Protein AF-A0A2V9KNU5-F1 (afdb_monomer_lite)

Sequence (107 aa):
MSYSYDGNDQLSTDLYDLNRNTTSSGGVSNIKYDFENHMTSYGTTTIGYDGDGNRVSETVGGTAPNNFKYGGEWLDSNVGPGLFYLRARYMNPATGRFWARVVAKYS

pLDDT: mean 74.65, std 22.56, range [37.88, 97.81]

Radius of gyration: 23.37 Å; chains: 1; bounding box: 39×34×72 Å

Secondary structure (DSSP, 8-state):
----B-TTS-BTTSEE-TT--EEEBTTB---EE-TT--EEEETTEEEEE-TTS-EEEEEETTSPP--B-TTS-B--TTS-TT----TT--EETTTTEE---------

Foldseek 3Di:
DDFDADPVRHTPVFDADPVRHTQGDPNWHRFDADPVRDTQDTRQKGWDADPVRHTDDIDRPPDDPPLQDPPGHGDDPPPPPDWDDDPDWTADPVVRDTPDDDDDDDD

Structure (mmCIF, N/CA/C/O backbone):
data_AF-A0A2V9KNU5-F1
#
_entry.id   AF-A0A2V9KNU5-F1
#
loop_
_atom_site.group_PDB
_atom_site.id
_atom_site.type_symbol
_atom_site.label_atom_id
_atom_site.label_alt_id
_atom_site.label_comp_id
_atom_site.label_asym_id
_atom_site.label_entity_id
_atom_site.label_seq_id
_atom_site.pdbx_PDB_ins_code
_atom_site.Cartn_x
_atom_site.Cartn_y
_atom_site.Cartn_z
_atom_site.occupancy
_atom_site.B_iso_or_e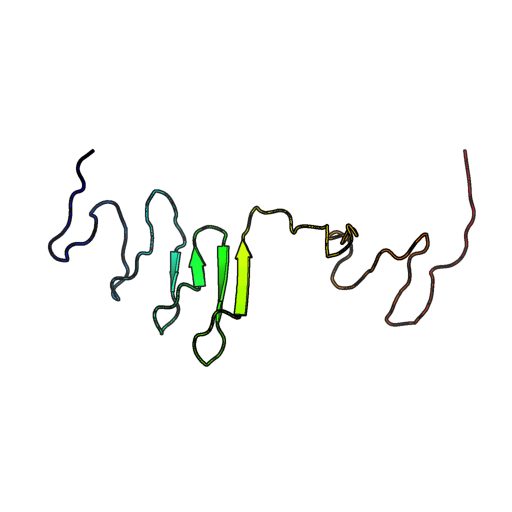quiv
_atom_site.auth_seq_id
_atom_site.auth_comp_id
_atom_site.auth_asym_id
_atom_site.auth_atom_id
_atom_site.pdbx_PDB_model_num
ATOM 1 N N . MET A 1 1 ? 19.275 10.816 -16.820 1.00 71.56 1 MET A N 1
ATOM 2 C CA . MET A 1 1 ? 18.699 9.558 -16.307 1.00 71.56 1 MET A CA 1
ATOM 3 C C . MET A 1 1 ? 17.961 8.894 -17.453 1.00 71.56 1 MET A C 1
ATOM 5 O O . MET A 1 1 ? 17.127 9.564 -18.048 1.00 71.56 1 MET A O 1
ATOM 9 N N . SER A 1 2 ? 18.313 7.662 -17.815 1.00 85.38 2 SER A N 1
ATOM 10 C CA . SER A 1 2 ? 17.627 6.883 -18.855 1.00 85.38 2 SER A CA 1
ATOM 11 C C . SER A 1 2 ? 16.901 5.711 -18.205 1.00 85.38 2 SER A C 1
ATOM 13 O O . SER A 1 2 ? 17.503 5.006 -17.397 1.00 85.38 2 SER A O 1
ATOM 15 N N . TYR A 1 3 ? 15.632 5.519 -18.548 1.00 90.81 3 TYR A N 1
ATOM 16 C CA . TYR A 1 3 ? 14.852 4.354 -18.138 1.00 90.81 3 TYR A CA 1
ATOM 17 C C . TYR A 1 3 ? 14.997 3.250 -19.189 1.00 90.81 3 TYR A C 1
ATOM 19 O O . TYR A 1 3 ? 15.010 3.544 -20.385 1.00 90.81 3 TYR A O 1
ATOM 27 N N . SER A 1 4 ? 15.120 2.003 -18.737 1.00 95.00 4 SER A N 1
ATOM 28 C CA . SER A 1 4 ? 15.171 0.815 -19.595 1.00 95.00 4 SER A CA 1
ATOM 29 C C . SER A 1 4 ? 13.915 -0.010 -19.377 1.00 95.00 4 SER A C 1
ATOM 31 O O . SER A 1 4 ? 13.486 -0.170 -18.234 1.00 95.00 4 SER A O 1
ATOM 33 N N . TYR A 1 5 ? 13.355 -0.535 -20.461 1.00 95.06 5 TYR A N 1
ATOM 34 C CA . TYR A 1 5 ? 12.127 -1.318 -20.434 1.00 95.06 5 TYR A CA 1
ATOM 35 C C . TYR A 1 5 ? 12.371 -2.704 -21.026 1.00 95.06 5 TYR A C 1
ATOM 37 O O . TYR A 1 5 ? 13.234 -2.871 -21.892 1.00 95.06 5 TYR A O 1
ATOM 45 N N . ASP A 1 6 ? 11.645 -3.697 -20.526 1.00 93.12 6 ASP A N 1
ATOM 46 C CA . ASP A 1 6 ? 11.646 -5.048 -21.078 1.00 93.12 6 ASP A CA 1
ATOM 47 C C . ASP A 1 6 ? 10.703 -5.168 -22.297 1.00 93.12 6 ASP A C 1
ATOM 49 O O . ASP A 1 6 ? 10.132 -4.188 -22.773 1.00 93.12 6 ASP A O 1
ATOM 53 N N . GLY A 1 7 ? 10.526 -6.386 -22.821 1.00 93.44 7 GLY A N 1
ATOM 54 C CA . GLY A 1 7 ? 9.634 -6.639 -23.960 1.00 93.44 7 GLY A CA 1
ATOM 55 C C . GLY A 1 7 ? 8.134 -6.487 -23.667 1.00 93.44 7 GLY A C 1
ATOM 56 O O . GLY A 1 7 ? 7.335 -6.629 -24.587 1.00 93.44 7 GLY A O 1
ATOM 57 N N . ASN A 1 8 ? 7.748 -6.233 -22.415 1.00 91.81 8 ASN A N 1
ATOM 58 C CA . ASN A 1 8 ? 6.376 -5.958 -21.991 1.00 91.81 8 ASN A CA 1
ATOM 59 C C . ASN A 1 8 ? 6.166 -4.472 -21.649 1.00 91.81 8 ASN A C 1
ATOM 61 O O . ASN A 1 8 ? 5.190 -4.148 -20.972 1.00 91.81 8 ASN A O 1
ATOM 65 N N . ASP A 1 9 ? 7.089 -3.593 -22.054 1.00 93.44 9 ASP A N 1
ATOM 66 C CA . ASP A 1 9 ? 7.120 -2.174 -21.685 1.00 93.44 9 ASP A CA 1
ATOM 67 C C . ASP A 1 9 ? 7.180 -1.940 -20.158 1.00 93.44 9 ASP A C 1
ATOM 69 O O . ASP A 1 9 ? 6.778 -0.889 -19.651 1.00 93.44 9 ASP A O 1
ATOM 73 N N . GLN A 1 10 ? 7.706 -2.908 -19.397 1.00 94.81 10 GLN A N 1
ATOM 74 C CA . GLN A 1 10 ? 7.874 -2.816 -17.948 1.00 94.81 10 GLN A CA 1
ATOM 75 C C . GLN A 1 10 ? 9.252 -2.265 -17.598 1.00 94.81 10 GLN A C 1
ATOM 77 O O . GLN A 1 10 ? 10.258 -2.625 -18.212 1.00 94.81 10 GLN A O 1
ATOM 82 N N . LEU A 1 11 ? 9.317 -1.390 -16.593 1.00 95.12 11 LEU A N 1
ATOM 83 C CA . LEU A 1 11 ? 10.574 -0.785 -16.172 1.00 95.12 11 LEU A CA 1
ATOM 84 C C . LEU A 1 11 ? 11.493 -1.868 -15.595 1.00 95.12 11 LEU A C 1
ATOM 86 O O . LEU A 1 11 ? 11.154 -2.512 -14.608 1.00 95.12 11 LEU A O 1
ATOM 90 N N . SER A 1 12 ? 12.686 -2.044 -16.166 1.00 93.69 12 SER A N 1
ATOM 91 C CA . SER A 1 12 ? 13.564 -3.176 -15.825 1.00 93.69 12 SER A CA 1
ATOM 92 C C . SER A 1 12 ? 14.100 -3.163 -14.387 1.00 93.69 12 SER A C 1
ATOM 94 O O . SER A 1 12 ? 14.681 -4.148 -13.942 1.00 93.69 12 SER A O 1
ATOM 96 N N . THR A 1 13 ? 13.969 -2.045 -13.670 1.00 94.00 13 THR A N 1
ATOM 97 C CA . THR A 1 13 ? 14.378 -1.916 -12.262 1.00 94.00 13 THR A CA 1
ATOM 98 C C . THR A 1 13 ? 13.277 -2.282 -11.272 1.00 94.00 13 THR A C 1
ATOM 100 O O . THR A 1 13 ? 13.568 -2.448 -10.088 1.00 94.00 13 THR A O 1
ATOM 103 N N . ASP A 1 14 ? 12.036 -2.382 -11.738 1.00 95.62 14 ASP A N 1
ATOM 104 C CA . ASP A 1 14 ? 10.887 -2.743 -10.919 1.00 95.62 14 ASP A CA 1
ATOM 105 C C . ASP A 1 14 ? 10.654 -4.258 -10.987 1.00 95.62 14 ASP A C 1
ATOM 107 O O . ASP A 1 14 ? 11.121 -4.946 -11.895 1.00 95.62 14 ASP A O 1
ATOM 111 N N . LEU A 1 15 ? 9.941 -4.793 -9.998 1.00 95.94 15 LEU A N 1
ATOM 112 C CA . LEU A 1 15 ? 9.533 -6.197 -9.976 1.00 95.94 15 LEU A CA 1
ATOM 113 C C . LEU A 1 15 ? 8.031 -6.299 -10.177 1.00 95.94 15 LEU A C 1
ATOM 115 O O . LEU A 1 15 ? 7.277 -5.462 -9.681 1.00 95.94 15 LEU A O 1
ATOM 119 N N . TYR A 1 16 ? 7.603 -7.367 -10.843 1.00 96.06 16 TYR A N 1
ATOM 120 C CA . TYR A 1 16 ? 6.209 -7.597 -11.197 1.00 96.06 16 TYR A CA 1
ATOM 121 C C . TYR A 1 16 ? 5.795 -9.036 -10.880 1.00 96.06 16 TYR A C 1
ATOM 123 O O . TYR A 1 16 ? 6.624 -9.946 -10.913 1.00 96.06 16 TYR A O 1
ATOM 131 N N . ASP A 1 17 ? 4.524 -9.242 -10.543 1.00 94.56 17 ASP A N 1
ATOM 132 C CA . ASP A 1 17 ? 3.935 -10.579 -10.431 1.00 94.56 17 ASP A CA 1
ATOM 133 C C . ASP A 1 17 ? 3.474 -11.125 -11.802 1.00 94.56 17 ASP A C 1
ATOM 135 O O . ASP A 1 17 ? 3.630 -10.482 -12.843 1.00 94.56 17 ASP A O 1
ATOM 139 N N . LEU A 1 18 ? 2.898 -12.334 -11.818 1.00 94.44 18 LEU A N 1
ATOM 140 C CA . LEU A 1 18 ? 2.406 -12.973 -13.048 1.00 94.44 18 LEU A CA 1
ATOM 141 C C . LEU A 1 18 ? 1.198 -12.244 -13.666 1.00 94.44 18 LEU A C 1
ATOM 143 O O . LEU A 1 18 ? 0.992 -12.320 -14.878 1.00 94.44 18 LEU A O 1
ATOM 147 N N . ASN A 1 19 ? 0.440 -11.504 -12.855 1.00 95.12 19 ASN A N 1
ATOM 148 C CA . ASN A 1 19 ? -0.654 -10.648 -13.310 1.00 95.12 19 ASN A CA 1
ATOM 149 C C . ASN A 1 19 ? -0.144 -9.288 -13.822 1.00 95.12 19 ASN A C 1
ATOM 151 O O . ASN A 1 19 ? -0.947 -8.461 -14.246 1.00 95.12 19 ASN A O 1
ATOM 155 N N . ARG A 1 20 ? 1.184 -9.081 -13.841 1.00 94.81 20 ARG A N 1
ATOM 156 C CA . ARG A 1 20 ? 1.882 -7.842 -14.208 1.00 94.81 20 ARG A CA 1
ATOM 157 C C . ARG A 1 20 ? 1.654 -6.673 -13.244 1.00 94.81 20 ARG A C 1
ATOM 159 O O . ARG A 1 20 ? 1.916 -5.530 -13.617 1.00 94.81 20 ARG A O 1
ATOM 166 N N . ASN A 1 21 ? 1.256 -6.933 -12.002 1.00 96.06 21 ASN A N 1
ATOM 167 C CA . ASN A 1 21 ? 1.219 -5.897 -10.973 1.00 96.06 21 ASN A CA 1
ATOM 168 C C . ASN A 1 21 ? 2.617 -5.648 -10.402 1.00 96.06 21 ASN A C 1
ATOM 170 O O . ASN A 1 21 ? 3.396 -6.584 -10.226 1.00 96.06 21 ASN A O 1
ATOM 174 N N . THR A 1 22 ? 2.928 -4.400 -10.060 1.00 96.62 22 THR A N 1
ATOM 175 C CA . THR A 1 22 ? 4.232 -4.008 -9.509 1.00 96.62 22 THR A CA 1
ATOM 176 C C . THR A 1 22 ? 4.393 -4.462 -8.059 1.00 96.62 22 THR A C 1
ATOM 178 O O . THR A 1 22 ? 3.742 -3.930 -7.173 1.00 96.62 22 THR A O 1
ATOM 181 N N . THR A 1 23 ? 5.305 -5.384 -7.765 1.00 96.50 23 THR A N 1
ATOM 182 C CA . THR A 1 23 ? 5.559 -5.889 -6.398 1.00 96.50 23 THR A CA 1
ATOM 183 C C . THR A 1 23 ? 6.718 -5.185 -5.681 1.00 96.50 23 THR A C 1
ATOM 185 O O . THR A 1 23 ? 6.843 -5.266 -4.453 1.00 96.50 23 THR A O 1
ATOM 188 N N . SER A 1 24 ? 7.552 -4.457 -6.430 1.00 96.69 24 SER A N 1
ATOM 189 C CA . SER A 1 24 ? 8.623 -3.601 -5.910 1.00 96.69 24 SER A CA 1
ATOM 190 C C . SER A 1 24 ? 8.936 -2.485 -6.904 1.00 96.69 24 SER A C 1
ATOM 192 O O . SER A 1 24 ? 9.115 -2.768 -8.085 1.00 96.69 24 SER A O 1
ATOM 194 N N . SER A 1 25 ? 9.050 -1.240 -6.439 1.00 95.38 25 SER A N 1
ATOM 195 C CA . SER A 1 25 ? 9.400 -0.089 -7.286 1.00 95.38 25 SER A CA 1
ATOM 196 C C . SER A 1 25 ? 10.099 1.002 -6.487 1.00 95.38 25 SER A C 1
ATOM 198 O O . SER A 1 25 ? 9.739 1.258 -5.339 1.00 95.38 25 SER A O 1
ATOM 200 N N . GLY A 1 26 ? 11.125 1.636 -7.065 1.00 91.56 26 GLY A N 1
ATOM 201 C CA . GLY A 1 26 ? 11.785 2.805 -6.462 1.00 91.56 26 GLY A CA 1
ATOM 202 C C . GLY A 1 26 ? 12.323 2.594 -5.035 1.00 91.56 26 GLY A C 1
ATOM 203 O O . GLY A 1 26 ? 12.354 3.533 -4.244 1.00 91.56 26 GLY A O 1
ATOM 204 N N . GLY A 1 27 ? 12.709 1.362 -4.681 1.00 89.88 27 GLY A N 1
ATOM 205 C CA . GLY A 1 27 ? 13.156 0.990 -3.330 1.00 89.88 27 GLY A CA 1
ATOM 206 C C . GLY A 1 27 ? 12.029 0.679 -2.336 1.00 89.88 27 GLY A C 1
ATOM 207 O O . GLY A 1 27 ? 12.306 0.247 -1.217 1.00 89.88 27 GLY A O 1
ATOM 208 N N . VAL A 1 28 ? 10.766 0.836 -2.735 1.00 92.62 28 VAL A N 1
ATOM 209 C CA . VAL A 1 28 ? 9.608 0.366 -1.974 1.00 92.62 28 VAL A CA 1
ATOM 210 C C . VAL A 1 28 ? 9.378 -1.106 -2.286 1.00 92.62 28 VAL A C 1
ATOM 212 O O . VAL A 1 28 ? 9.111 -1.482 -3.425 1.00 92.62 28 VAL A O 1
ATOM 215 N N . SER A 1 29 ? 9.475 -1.934 -1.249 1.00 89.50 29 SER A N 1
ATOM 216 C CA . SER A 1 29 ? 9.127 -3.357 -1.275 1.00 89.50 29 SER A CA 1
ATOM 217 C C . SER A 1 29 ? 7.791 -3.592 -0.558 1.00 89.50 29 SER A C 1
ATOM 219 O O . SER A 1 29 ? 7.240 -2.669 0.045 1.00 89.50 29 SER A O 1
ATOM 221 N N . ASN A 1 30 ? 7.257 -4.818 -0.610 1.00 92.69 30 ASN A N 1
ATOM 222 C CA . ASN A 1 30 ? 5.959 -5.175 -0.013 1.00 92.69 30 ASN A CA 1
ATOM 223 C C . ASN A 1 30 ? 4.772 -4.430 -0.656 1.00 92.69 30 ASN A C 1
ATOM 225 O O . ASN A 1 30 ? 3.847 -3.997 0.033 1.00 92.69 30 ASN A O 1
ATOM 229 N N . ILE A 1 31 ? 4.797 -4.292 -1.983 1.00 97.56 31 ILE A N 1
ATOM 230 C CA . ILE A 1 31 ? 3.609 -3.902 -2.740 1.00 97.56 31 ILE A CA 1
ATOM 231 C C . ILE A 1 31 ? 2.805 -5.178 -3.005 1.00 97.56 31 ILE A C 1
ATOM 233 O O . ILE A 1 31 ? 3.333 -6.143 -3.561 1.00 97.56 31 ILE A O 1
ATOM 237 N N . LYS A 1 32 ? 1.563 -5.227 -2.520 1.00 97.06 32 LYS A N 1
ATOM 238 C CA . LYS A 1 32 ? 0.702 -6.420 -2.575 1.00 97.06 32 LYS A CA 1
ATOM 239 C C . LYS A 1 32 ? -0.646 -6.085 -3.173 1.00 97.06 32 LYS A C 1
ATOM 241 O O . LYS A 1 32 ? -1.142 -4.976 -2.981 1.00 97.06 32 LYS A O 1
ATOM 246 N N . TYR A 1 33 ? -1.240 -7.085 -3.810 1.00 97.81 33 TYR A N 1
ATOM 247 C CA . TYR A 1 33 ? -2.537 -6.997 -4.460 1.00 97.81 33 TYR A CA 1
ATOM 248 C C . TYR A 1 33 ? -3.441 -8.139 -4.001 1.00 97.81 33 TYR A C 1
ATOM 250 O O . TYR A 1 33 ? -2.952 -9.191 -3.580 1.00 97.81 33 TYR A O 1
ATOM 258 N N . ASP A 1 34 ? -4.749 -7.911 -4.030 1.00 95.62 34 ASP A N 1
ATOM 259 C CA . ASP A 1 34 ? -5.743 -8.975 -3.906 1.00 95.62 34 ASP A CA 1
ATOM 260 C C . ASP A 1 34 ? -5.992 -9.678 -5.257 1.00 95.62 34 ASP A C 1
ATOM 262 O O . ASP A 1 34 ? -5.296 -9.446 -6.248 1.00 95.62 34 ASP A O 1
ATOM 266 N N . PHE A 1 35 ? -6.973 -10.581 -5.290 1.00 93.75 35 PHE A N 1
ATOM 267 C CA . PHE A 1 35 ? -7.311 -11.352 -6.488 1.00 93.75 35 PHE A CA 1
ATOM 268 C C . PHE A 1 35 ? -7.958 -10.509 -7.601 1.00 93.75 35 PHE A C 1
ATOM 270 O O . PHE A 1 35 ? -8.013 -10.968 -8.741 1.00 93.75 35 PHE A O 1
ATOM 277 N N . GLU A 1 36 ? -8.423 -9.296 -7.291 1.00 95.62 36 GLU A N 1
ATOM 278 C CA . GLU A 1 36 ? -9.031 -8.349 -8.235 1.00 95.62 36 GLU A CA 1
ATOM 279 C C . GLU A 1 36 ? -8.011 -7.318 -8.744 1.00 95.62 36 GLU A C 1
ATOM 281 O O . GLU A 1 36 ? -8.350 -6.430 -9.522 1.00 95.62 36 GLU A O 1
ATOM 286 N N . ASN A 1 37 ? -6.737 -7.470 -8.361 1.00 96.44 37 ASN A N 1
ATOM 287 C CA . ASN A 1 37 ? -5.644 -6.536 -8.625 1.00 96.44 37 ASN A CA 1
ATOM 288 C C . ASN A 1 37 ? -5.819 -5.169 -7.941 1.00 96.44 37 ASN A C 1
ATOM 290 O O . ASN A 1 37 ? -5.282 -4.161 -8.409 1.00 96.44 37 ASN A O 1
ATOM 294 N N . HIS A 1 38 ? -6.497 -5.112 -6.793 1.00 96.50 38 HIS A N 1
ATOM 295 C CA . HIS A 1 38 ? -6.473 -3.926 -5.945 1.00 96.50 38 HIS A CA 1
ATOM 296 C C . HIS A 1 38 ? -5.269 -3.963 -5.009 1.00 96.50 38 HIS A C 1
ATOM 298 O O . HIS A 1 38 ? -4.989 -4.967 -4.353 1.00 96.50 38 HIS A O 1
ATOM 304 N N . MET A 1 39 ? -4.543 -2.847 -4.917 1.00 97.25 39 MET A N 1
ATOM 305 C CA . MET A 1 39 ? -3.365 -2.751 -4.057 1.00 97.25 39 MET A CA 1
ATOM 306 C C . MET A 1 39 ? -3.784 -2.750 -2.584 1.00 97.25 39 MET A C 1
ATOM 308 O O . MET A 1 39 ? -4.424 -1.803 -2.128 1.00 97.25 39 MET A O 1
ATOM 312 N N . THR A 1 40 ? -3.391 -3.773 -1.831 1.00 97.00 40 THR A N 1
ATOM 313 C CA . THR A 1 40 ? -3.704 -3.953 -0.401 1.00 97.00 40 THR A CA 1
ATOM 314 C C . THR A 1 40 ? -2.546 -3.558 0.511 1.00 97.00 40 THR A C 1
ATOM 316 O O . THR A 1 40 ? -2.742 -3.303 1.701 1.00 97.00 40 THR A O 1
ATOM 319 N N . SER A 1 41 ? -1.323 -3.478 -0.017 1.00 96.50 41 SER A N 1
ATOM 320 C CA . SER A 1 41 ? -0.160 -2.969 0.718 1.00 96.50 41 SER A CA 1
ATOM 321 C C . SER A 1 41 ? 0.776 -2.173 -0.184 1.00 96.50 41 SER A C 1
ATOM 323 O O . SER A 1 41 ? 0.955 -2.527 -1.345 1.00 96.50 41 SER A O 1
ATOM 325 N N . TYR A 1 42 ? 1.396 -1.133 0.374 1.00 95.62 42 TYR A N 1
ATOM 326 C CA . TYR A 1 42 ? 2.471 -0.357 -0.247 1.00 95.62 42 TYR A CA 1
ATOM 327 C C . TYR A 1 42 ? 3.486 0.050 0.825 1.00 95.62 42 TYR A C 1
ATOM 329 O O . TYR A 1 42 ? 3.231 0.953 1.630 1.00 95.62 42 TYR A O 1
ATOM 337 N N . GLY A 1 43 ? 4.625 -0.646 0.886 1.00 94.06 43 GLY A N 1
ATOM 338 C CA . GLY A 1 43 ? 5.599 -0.459 1.960 1.00 94.06 43 GLY A CA 1
ATOM 339 C C . GLY A 1 43 ? 4.977 -0.754 3.327 1.00 94.06 43 GLY A C 1
ATOM 340 O O . GLY A 1 43 ? 4.613 -1.894 3.621 1.00 94.06 43 GLY A O 1
ATOM 341 N N . THR A 1 44 ? 4.844 0.282 4.155 1.00 93.56 44 THR A N 1
ATOM 342 C CA . THR A 1 44 ? 4.204 0.235 5.481 1.00 93.56 44 THR A CA 1
ATOM 343 C C . THR A 1 44 ? 2.714 0.587 5.456 1.00 93.56 44 THR A C 1
ATOM 345 O O . THR A 1 44 ? 2.057 0.531 6.494 1.00 93.56 44 THR A O 1
ATOM 348 N N . THR A 1 45 ? 2.170 0.972 4.301 1.00 93.69 45 THR A N 1
ATOM 349 C CA . THR A 1 45 ? 0.757 1.329 4.151 1.00 93.69 45 THR A CA 1
ATOM 350 C C . THR A 1 45 ? -0.080 0.091 3.867 1.00 93.69 45 THR A C 1
ATOM 352 O O . THR A 1 45 ? 0.295 -0.722 3.026 1.00 93.69 45 THR A O 1
ATOM 355 N N . THR A 1 46 ? -1.223 -0.039 4.539 1.00 94.94 46 THR A N 1
ATOM 356 C CA . THR A 1 46 ? -2.237 -1.076 4.288 1.00 94.94 46 THR A CA 1
ATOM 357 C C . THR A 1 46 ? -3.537 -0.426 3.832 1.00 94.94 46 THR A C 1
ATOM 359 O O . THR A 1 46 ? -3.924 0.618 4.361 1.00 94.94 46 THR A O 1
ATOM 362 N N . ILE A 1 47 ? -4.207 -1.037 2.857 1.00 95.06 47 ILE A N 1
ATOM 363 C CA . ILE A 1 47 ? -5.439 -0.530 2.250 1.00 95.06 47 ILE A CA 1
ATOM 364 C C . ILE A 1 47 ? -6.523 -1.604 2.327 1.00 95.06 47 ILE A C 1
ATOM 366 O O . ILE A 1 47 ? -6.263 -2.758 1.992 1.00 95.06 47 ILE A O 1
ATOM 370 N N . GLY A 1 48 ? -7.725 -1.220 2.760 1.00 94.88 48 GLY A N 1
ATOM 371 C CA . GLY A 1 48 ? -8.903 -2.088 2.765 1.00 94.88 48 GLY A CA 1
ATOM 372 C C . GLY A 1 48 ? -9.959 -1.618 1.769 1.00 94.88 48 GLY A C 1
ATOM 373 O O . GLY A 1 48 ? -10.217 -0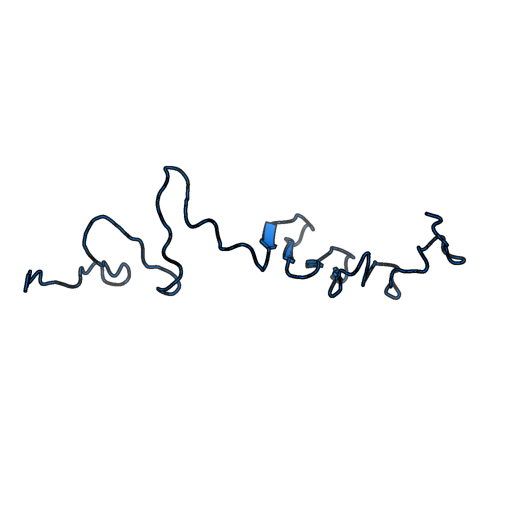.412 1.677 1.00 94.88 48 GLY A O 1
ATOM 374 N N . TYR A 1 49 ? -10.588 -2.573 1.087 1.00 94.88 49 TYR A N 1
ATOM 375 C CA . TYR A 1 49 ? -11.678 -2.361 0.133 1.00 94.88 49 TYR A CA 1
ATOM 376 C C . TYR A 1 49 ? -12.967 -3.025 0.635 1.00 94.88 49 TYR A C 1
ATOM 378 O O . TYR A 1 49 ? -12.907 -3.995 1.397 1.00 94.88 49 TYR A O 1
ATOM 386 N N . ASP A 1 50 ? -14.120 -2.472 0.264 1.00 93.62 50 ASP A N 1
ATOM 387 C CA . ASP A 1 50 ? -15.405 -3.157 0.416 1.00 93.62 50 ASP A CA 1
ATOM 388 C C . ASP A 1 50 ? -15.619 -4.200 -0.693 1.00 93.62 50 ASP A C 1
ATOM 390 O O . ASP A 1 50 ? -14.776 -4.383 -1.569 1.00 93.62 50 ASP A O 1
ATOM 394 N N . GLY A 1 51 ? -16.748 -4.912 -0.635 1.00 92.31 51 GLY A N 1
ATOM 395 C CA . GLY A 1 51 ? -17.086 -5.936 -1.628 1.00 92.31 51 GLY A CA 1
ATOM 396 C C . GLY A 1 51 ? -17.388 -5.393 -3.028 1.00 92.31 51 GLY A C 1
ATOM 397 O O . GLY A 1 51 ? -17.453 -6.186 -3.958 1.00 92.31 51 GLY A O 1
ATOM 398 N N . ASP A 1 52 ? -17.558 -4.076 -3.176 1.00 94.00 52 ASP A N 1
ATOM 399 C CA . ASP A 1 52 ? -17.758 -3.406 -4.464 1.00 94.00 52 ASP A CA 1
ATOM 400 C C . ASP A 1 52 ? -16.434 -2.835 -5.020 1.00 94.00 52 ASP A C 1
ATOM 402 O O . ASP A 1 52 ? -16.424 -2.194 -6.072 1.00 94.00 52 ASP A O 1
ATOM 406 N N . GLY A 1 53 ? -15.309 -3.048 -4.321 1.00 91.75 53 GLY A N 1
ATOM 407 C CA . GLY A 1 53 ? -13.985 -2.562 -4.710 1.00 91.75 53 GLY A CA 1
ATOM 408 C C . GLY A 1 53 ? -13.709 -1.104 -4.326 1.00 91.75 53 GLY A C 1
ATOM 409 O O . GLY A 1 53 ? -12.688 -0.541 -4.728 1.00 91.75 53 GLY A O 1
ATOM 410 N N . ASN A 1 54 ? -14.568 -0.458 -3.529 1.00 92.88 54 ASN A N 1
ATOM 411 C CA . ASN A 1 54 ? -14.292 0.894 -3.049 1.00 92.88 54 ASN A CA 1
ATOM 412 C C . ASN A 1 54 ? -13.331 0.852 -1.865 1.00 92.88 54 ASN A C 1
ATOM 414 O O . ASN A 1 54 ? -13.483 0.072 -0.926 1.00 92.88 54 ASN A O 1
ATOM 418 N N . ARG A 1 55 ? -12.354 1.757 -1.864 1.00 94.50 55 ARG A N 1
ATOM 419 C CA . ARG A 1 55 ? -11.429 1.917 -0.743 1.00 94.50 55 ARG A CA 1
ATOM 420 C C . ARG A 1 55 ? -12.169 2.439 0.491 1.00 94.50 55 ARG A C 1
ATOM 422 O O . ARG A 1 55 ? -12.634 3.576 0.496 1.00 94.50 55 ARG A O 1
ATOM 429 N N . VAL A 1 56 ? -12.193 1.653 1.564 1.00 96.00 56 VAL A N 1
ATOM 430 C CA . VAL A 1 56 ? -12.878 2.001 2.824 1.00 96.00 56 VAL A CA 1
ATOM 431 C C . VAL A 1 56 ? -11.929 2.314 3.975 1.00 96.00 56 VAL A C 1
ATOM 433 O O . VAL A 1 56 ? -12.338 2.920 4.964 1.00 96.00 56 VAL A O 1
ATOM 436 N N . SER A 1 57 ? -10.657 1.920 3.876 1.00 90.94 57 SER A N 1
ATOM 437 C CA . SER A 1 57 ? -9.658 2.249 4.895 1.00 90.94 57 SER A CA 1
ATOM 438 C C . SER A 1 57 ? -8.244 2.363 4.335 1.00 90.94 57 SER A C 1
ATOM 440 O O . SER A 1 57 ? -7.883 1.739 3.337 1.00 90.94 57 SER A O 1
ATOM 442 N N . GLU A 1 58 ? -7.434 3.164 5.020 1.00 92.56 58 GLU A N 1
ATOM 443 C CA . GLU A 1 58 ? -6.006 3.329 4.782 1.00 92.56 58 GLU A CA 1
ATOM 444 C C . GLU A 1 58 ? -5.299 3.464 6.126 1.00 92.56 58 GLU A C 1
ATOM 446 O O . GLU A 1 58 ? -5.678 4.288 6.956 1.00 92.56 58 GLU A O 1
ATOM 451 N N . THR A 1 59 ? -4.262 2.663 6.343 1.00 89.69 59 THR A N 1
ATOM 452 C CA . THR A 1 59 ? -3.390 2.775 7.514 1.00 89.69 59 THR A CA 1
ATOM 453 C C . THR A 1 59 ? -1.960 2.947 7.041 1.00 89.69 59 THR A C 1
ATOM 455 O O . THR A 1 59 ? -1.378 2.007 6.511 1.00 89.69 59 THR A O 1
ATOM 458 N N . VAL A 1 60 ? -1.387 4.133 7.236 1.00 90.00 60 VAL A N 1
ATOM 459 C CA . VAL A 1 60 ? 0.006 4.431 6.875 1.00 90.00 60 VAL A CA 1
ATOM 460 C C . VAL A 1 60 ? 0.908 4.092 8.060 1.00 90.00 60 VAL A C 1
ATOM 462 O O . VAL A 1 60 ? 0.912 4.796 9.065 1.00 90.00 60 VAL A O 1
ATOM 465 N N . GLY A 1 61 ? 1.677 3.007 7.984 1.00 83.50 61 GLY 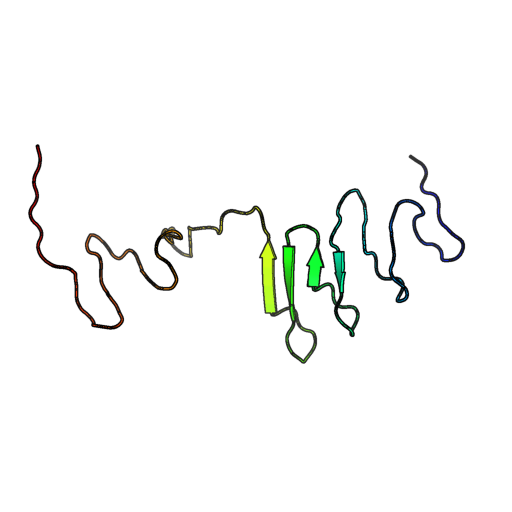A N 1
ATOM 466 C CA . GLY A 1 61 ? 2.631 2.671 9.040 1.00 83.50 61 GLY A CA 1
ATOM 467 C C . GLY A 1 61 ? 3.785 3.678 9.098 1.00 83.50 61 GLY A C 1
ATOM 468 O O . GLY A 1 61 ? 4.295 4.111 8.066 1.00 83.50 61 GLY A O 1
ATOM 469 N N . GLY A 1 62 ? 4.204 4.049 10.308 1.00 73.75 62 GLY A N 1
ATOM 470 C CA . GLY A 1 62 ? 5.245 5.060 10.533 1.00 73.75 62 GLY A CA 1
ATOM 471 C C . GLY A 1 62 ? 4.717 6.489 10.676 1.00 73.75 62 GLY A C 1
ATOM 472 O O . GLY A 1 62 ? 5.467 7.356 11.117 1.00 73.75 62 GLY A O 1
ATOM 473 N N . THR A 1 63 ? 3.429 6.735 10.405 1.00 62.59 63 THR A N 1
ATOM 474 C CA . THR A 1 63 ? 2.762 7.931 10.928 1.00 62.59 63 THR A CA 1
ATOM 475 C C . THR A 1 63 ? 2.295 7.629 12.348 1.00 62.59 63 THR A C 1
ATOM 477 O O . THR A 1 63 ? 1.587 6.645 12.579 1.00 62.59 63 THR A O 1
ATOM 480 N N . ALA A 1 64 ? 2.711 8.435 13.328 1.00 59.94 64 ALA A N 1
ATOM 481 C CA . ALA A 1 64 ? 2.002 8.428 14.600 1.00 59.94 64 ALA A CA 1
ATOM 482 C C . ALA A 1 64 ? 0.541 8.786 14.272 1.00 59.94 64 ALA A C 1
ATOM 484 O O . ALA A 1 64 ? 0.330 9.765 13.546 1.00 59.94 64 ALA A O 1
ATOM 485 N N . PRO A 1 65 ? -0.460 7.995 14.708 1.00 57.09 65 PRO A N 1
ATOM 486 C CA . PRO A 1 65 ? -1.851 8.355 14.476 1.00 57.09 65 PRO A CA 1
ATOM 487 C C . PRO A 1 65 ? -2.026 9.791 14.947 1.00 57.09 65 PRO A C 1
ATOM 489 O O . PRO A 1 65 ? -1.538 10.128 16.018 1.00 57.09 65 PRO A O 1
ATOM 492 N N . ASN A 1 66 ? -2.654 10.652 14.143 1.00 56.56 66 ASN A N 1
ATOM 493 C CA . ASN A 1 66 ? -2.883 12.017 14.586 1.00 56.56 66 ASN A CA 1
ATOM 494 C C . ASN A 1 66 ? -3.761 11.948 15.839 1.00 56.56 66 ASN A C 1
ATOM 496 O O . ASN A 1 66 ? -4.962 11.681 15.759 1.00 56.56 66 ASN A O 1
ATOM 500 N N . ASN A 1 67 ? -3.140 12.131 17.005 1.00 55.03 67 ASN A N 1
ATOM 501 C CA . ASN A 1 67 ? -3.844 12.092 18.271 1.00 55.03 67 ASN A CA 1
ATOM 502 C C . ASN A 1 67 ? -4.811 13.281 18.368 1.00 55.03 67 ASN A C 1
ATOM 504 O O . ASN A 1 67 ? -5.689 13.247 19.212 1.00 55.03 67 ASN A O 1
ATOM 508 N N . PHE A 1 68 ? -4.706 14.298 17.508 1.00 50.81 68 PHE A N 1
ATOM 509 C CA . PHE A 1 68 ? -5.604 15.444 17.478 1.00 50.81 68 PHE A CA 1
ATOM 510 C C . PHE A 1 68 ? -6.784 15.197 16.532 1.00 50.81 68 PHE A C 1
ATOM 512 O O . PHE A 1 68 ? -6.632 15.171 15.309 1.00 50.81 68 PHE A O 1
ATOM 519 N N . LYS A 1 69 ? -7.987 15.038 17.095 1.00 63.22 69 LYS A N 1
ATOM 520 C CA . LYS A 1 69 ? -9.243 15.018 16.320 1.00 63.22 69 LYS A CA 1
ATOM 521 C C . LYS A 1 69 ? -9.804 16.436 16.099 1.00 63.22 69 LYS A C 1
ATOM 523 O O . LYS A 1 69 ? -9.191 17.435 16.482 1.00 63.22 69 LYS A O 1
ATOM 528 N N . TYR A 1 70 ? -10.988 16.525 15.477 1.00 41.81 70 TYR A N 1
ATOM 529 C CA . TYR A 1 70 ? -11.765 17.764 15.336 1.00 41.81 70 TYR A CA 1
ATOM 530 C C . TYR A 1 70 ? -11.876 18.499 16.684 1.00 41.81 70 TYR A C 1
ATOM 532 O O . TYR A 1 70 ? -12.373 17.934 17.652 1.00 41.81 70 TYR A O 1
ATOM 540 N N . GLY A 1 71 ? -11.402 19.748 16.744 1.00 54.62 71 GLY A N 1
ATOM 541 C CA . GLY A 1 71 ? -11.420 20.575 17.960 1.00 54.62 71 GLY A CA 1
ATOM 542 C C . GLY A 1 71 ? -10.134 20.567 18.801 1.00 54.62 71 GLY A C 1
ATOM 543 O O . GLY A 1 71 ? -10.077 21.287 19.792 1.00 54.62 71 GLY A O 1
ATOM 544 N N . GLY A 1 72 ? -9.091 19.820 18.405 1.00 50.06 72 GLY A N 1
ATOM 545 C CA . GLY A 1 72 ? -7.781 19.837 19.079 1.00 50.06 72 GLY A CA 1
ATOM 546 C C . GLY A 1 72 ? -7.649 18.881 20.271 1.00 50.06 72 GLY A C 1
ATOM 547 O O . GLY A 1 72 ? -6.768 19.062 21.109 1.00 50.06 72 GLY A O 1
ATOM 548 N N . GLU A 1 73 ? -8.511 17.867 20.367 1.00 51.28 73 GLU A N 1
ATOM 549 C CA . GLU A 1 73 ? -8.514 16.920 21.489 1.00 51.28 73 GLU A CA 1
ATOM 550 C C . GLU A 1 73 ? -7.582 15.722 21.242 1.00 51.28 73 GLU A C 1
ATOM 552 O O . GLU A 1 73 ? -7.636 15.127 20.164 1.00 51.28 73 GLU A O 1
ATOM 557 N N . TRP A 1 74 ? -6.759 15.377 22.247 1.00 45.16 74 TRP A N 1
ATOM 558 C CA . TRP A 1 74 ? -5.807 14.253 22.255 1.00 45.16 74 TRP A CA 1
ATOM 559 C C . TRP A 1 74 ? -6.505 12.887 22.425 1.00 45.16 74 TRP A C 1
ATOM 561 O O . TRP A 1 74 ? -7.217 12.657 23.402 1.00 45.16 74 TRP A O 1
ATOM 571 N N . LEU A 1 75 ? -6.220 11.944 21.530 1.00 51.38 75 LEU A N 1
ATOM 572 C CA . LEU A 1 75 ? -6.515 10.516 21.634 1.00 51.38 75 LEU A CA 1
ATOM 573 C C . LEU A 1 75 ? -5.301 9.817 22.263 1.00 51.38 75 LEU A C 1
ATOM 575 O O . LEU A 1 75 ? -4.266 9.736 21.619 1.00 51.38 75 LEU A O 1
ATOM 579 N N . ASP A 1 76 ? -5.377 9.321 23.495 1.00 47.66 76 ASP A N 1
ATOM 580 C CA . ASP A 1 76 ? -4.275 8.556 24.104 1.00 47.66 76 ASP A CA 1
ATOM 581 C C . ASP A 1 76 ? -4.248 7.117 23.550 1.00 47.66 76 ASP A C 1
ATOM 583 O O . ASP A 1 76 ? -5.191 6.349 23.740 1.00 47.66 76 ASP A O 1
ATOM 587 N N . SER A 1 77 ? -3.177 6.752 22.840 1.00 48.94 77 SER A N 1
ATOM 588 C CA . SER A 1 77 ? -2.991 5.433 22.222 1.00 48.94 77 SER A CA 1
ATOM 589 C C . SER A 1 77 ? -2.350 4.381 23.144 1.00 48.94 77 SER A C 1
ATOM 591 O O . SER A 1 77 ? -2.199 3.237 22.719 1.00 48.94 77 SER A O 1
ATOM 593 N N . ASN A 1 78 ? -2.007 4.708 24.398 1.00 47.62 78 ASN A N 1
ATOM 594 C CA . ASN A 1 78 ? -1.384 3.767 25.346 1.00 47.62 78 ASN A CA 1
ATOM 595 C C . ASN A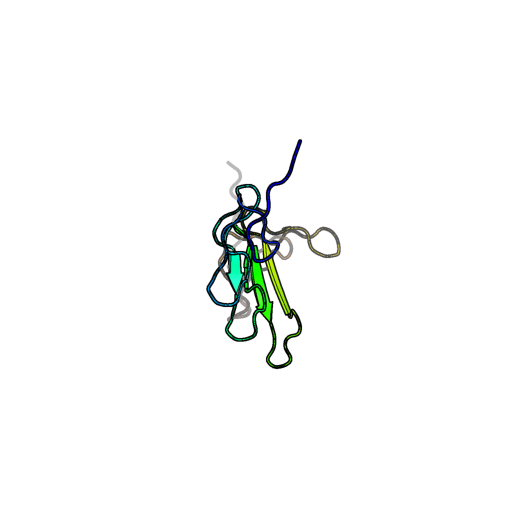 1 78 ? -2.373 2.945 26.190 1.00 47.62 78 ASN A C 1
ATOM 597 O O . ASN A 1 78 ? -1.940 2.139 27.012 1.00 47.62 78 ASN A O 1
ATOM 601 N N . VAL A 1 79 ? -3.688 3.114 26.012 1.00 47.03 79 VAL A N 1
ATOM 602 C CA . VAL A 1 79 ? -4.684 2.553 26.948 1.00 47.03 79 VAL A CA 1
ATOM 603 C C . VAL A 1 79 ? -5.555 1.426 26.376 1.00 47.03 79 VAL A C 1
ATOM 605 O O . VAL A 1 79 ? -6.530 1.012 27.001 1.00 47.03 79 VAL A O 1
ATOM 608 N N . GLY A 1 80 ? -5.181 0.865 25.222 1.00 40.25 80 GLY A N 1
ATOM 609 C CA . GLY A 1 80 ? -5.988 -0.148 24.536 1.00 40.25 80 GLY A CA 1
ATOM 610 C C . GLY A 1 80 ? -7.283 0.439 23.950 1.00 40.25 80 GLY A C 1
ATOM 611 O O . GLY A 1 80 ? -7.538 1.640 24.071 1.00 40.25 80 GLY A O 1
ATOM 612 N N . PRO A 1 81 ? -8.110 -0.365 23.260 1.00 41.28 81 PRO A N 1
ATOM 613 C CA . PRO A 1 81 ? -9.348 0.140 22.681 1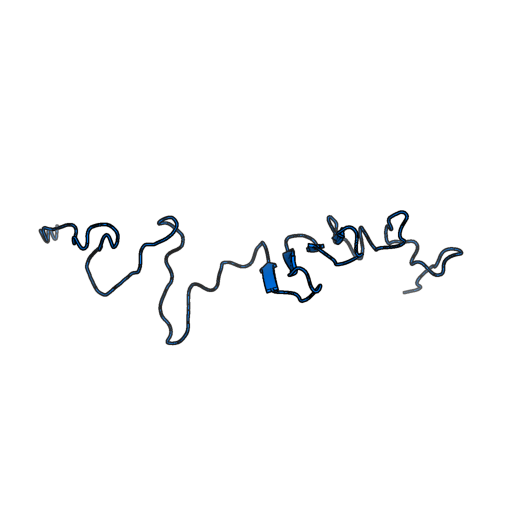.00 41.28 81 PRO A CA 1
ATOM 614 C C . PRO A 1 81 ? -10.296 0.621 23.794 1.00 41.28 81 PRO A C 1
ATOM 616 O O . PRO A 1 81 ? -10.854 -0.190 24.527 1.00 41.28 81 PRO A O 1
ATOM 619 N N . GLY A 1 82 ? -10.513 1.939 23.895 1.00 45.47 82 GLY A N 1
ATOM 620 C CA . GLY A 1 82 ? -11.716 2.488 24.535 1.00 45.47 82 GLY A CA 1
ATOM 621 C C . GLY A 1 82 ? -11.580 3.303 25.827 1.00 45.47 82 GLY A C 1
ATOM 622 O O . GLY A 1 82 ? -12.512 3.264 26.629 1.00 45.47 82 GLY A O 1
ATOM 623 N N . LEU A 1 83 ? -10.521 4.094 26.041 1.00 39.16 83 LEU A N 1
ATOM 624 C CA . LEU A 1 83 ? -10.508 5.083 27.134 1.00 39.16 83 LEU A CA 1
ATOM 625 C C . LEU A 1 83 ? -10.399 6.517 26.600 1.00 39.16 83 LEU A C 1
ATOM 627 O O . LEU A 1 83 ? -9.404 6.913 26.004 1.00 39.16 83 LEU A O 1
ATOM 631 N N . PHE A 1 84 ? -11.466 7.294 26.809 1.00 41.59 84 PHE A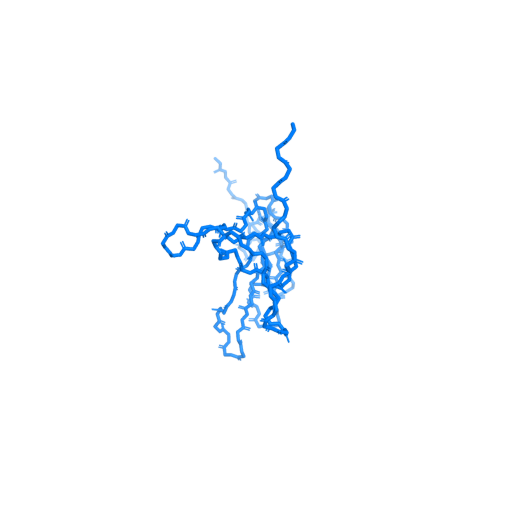 N 1
ATOM 632 C CA . PHE A 1 84 ? -11.553 8.705 26.434 1.00 41.59 84 PHE A CA 1
ATOM 633 C C . PHE A 1 84 ? -11.106 9.597 27.595 1.00 41.59 84 PHE A C 1
ATOM 635 O O . PHE A 1 84 ? -11.594 9.468 28.721 1.00 41.59 84 PHE A O 1
ATOM 642 N N . TYR A 1 85 ? -10.206 10.536 27.308 1.00 41.06 85 TYR A N 1
ATOM 643 C CA . TYR A 1 85 ? -9.726 11.532 28.260 1.00 41.06 85 TYR A CA 1
ATOM 644 C C . TYR A 1 85 ? -10.765 12.658 28.402 1.00 41.06 85 TYR A C 1
ATOM 646 O O . TYR A 1 85 ? -10.687 13.682 27.732 1.00 41.06 85 TYR A O 1
ATOM 654 N N . LEU A 1 86 ? -11.763 12.493 29.276 1.00 43.53 86 LEU A N 1
ATOM 655 C CA . LEU A 1 86 ? -12.635 13.603 29.677 1.00 43.53 86 LEU A CA 1
ATOM 656 C C . LEU A 1 86 ? -12.152 14.189 31.006 1.00 43.53 86 LEU A C 1
ATOM 658 O O . LEU A 1 86 ? -12.277 13.566 32.058 1.00 43.53 86 LEU A O 1
ATOM 662 N N . ARG A 1 87 ? -11.590 15.402 30.922 1.00 49.75 87 ARG A N 1
ATOM 663 C CA . ARG A 1 87 ? -11.340 16.372 32.006 1.00 49.75 87 ARG A CA 1
ATOM 664 C C . ARG A 1 87 ? -11.334 15.770 33.429 1.00 49.75 87 ARG A C 1
ATOM 666 O O . ARG A 1 87 ? -12.341 15.740 34.133 1.00 49.75 87 ARG A O 1
ATOM 673 N N . ALA A 1 88 ? -10.127 15.391 33.850 1.00 43.31 88 ALA A N 1
ATOM 674 C CA . ALA A 1 88 ? -9.682 15.145 35.225 1.00 43.31 88 ALA A CA 1
ATOM 675 C C . ALA A 1 88 ? -10.063 13.827 35.932 1.00 43.31 88 ALA A C 1
ATOM 677 O O . ALA A 1 88 ? -9.649 13.666 37.080 1.00 43.31 88 ALA A O 1
ATOM 678 N N . ARG A 1 89 ? -10.767 12.860 35.319 1.00 52.72 89 ARG A N 1
ATOM 679 C CA . ARG A 1 89 ? -11.000 11.541 35.957 1.00 52.72 89 ARG A CA 1
ATOM 680 C C . ARG A 1 89 ? -11.066 10.387 34.953 1.00 52.72 89 ARG A C 1
ATOM 682 O O . ARG A 1 89 ? -11.812 10.458 33.985 1.00 52.72 89 ARG A O 1
ATOM 689 N N . TYR A 1 90 ? -10.356 9.295 35.245 1.00 52.53 90 TYR A N 1
ATOM 690 C CA . TYR A 1 90 ? -10.479 8.030 34.512 1.00 52.53 90 TYR A CA 1
ATOM 691 C C . TYR A 1 90 ? -11.880 7.428 34.724 1.00 52.53 90 TYR A C 1
ATOM 693 O O . TYR A 1 90 ? -12.292 7.168 35.861 1.00 52.53 90 TYR A O 1
ATOM 701 N N . MET A 1 91 ? -12.614 7.218 33.628 1.00 46.50 91 MET A N 1
ATOM 702 C CA . MET A 1 91 ? -13.964 6.644 33.612 1.00 46.50 91 MET A CA 1
ATOM 703 C C . MET A 1 91 ? -13.960 5.324 32.838 1.00 46.50 91 MET A C 1
ATOM 705 O O . MET A 1 91 ? -13.416 5.260 31.739 1.00 46.50 91 MET A O 1
ATOM 709 N N . ASN A 1 92 ? -14.554 4.277 33.415 1.00 52.28 92 ASN A N 1
ATOM 710 C CA . ASN A 1 92 ? -14.762 2.994 32.747 1.00 52.28 92 ASN A CA 1
ATOM 711 C C . ASN A 1 92 ? -16.166 2.967 32.100 1.00 52.28 92 ASN A C 1
ATOM 713 O O . ASN A 1 92 ? -17.155 2.837 32.832 1.00 52.28 92 ASN A O 1
ATOM 717 N N . PRO A 1 93 ? -16.284 3.036 30.759 1.00 50.91 93 PRO A N 1
ATOM 718 C CA . PRO A 1 93 ? -17.580 3.100 30.080 1.00 50.91 93 PRO A CA 1
ATOM 719 C C . PRO A 1 93 ? -18.377 1.790 30.158 1.00 50.91 93 PRO A C 1
ATOM 721 O O . PRO A 1 93 ? -19.601 1.834 30.097 1.00 50.91 93 PRO A O 1
ATOM 724 N N . ALA A 1 94 ? -17.727 0.640 30.374 1.00 50.34 94 ALA A N 1
ATOM 725 C CA . ALA A 1 94 ? -18.413 -0.648 30.521 1.00 50.34 94 ALA A CA 1
ATOM 726 C C . ALA A 1 94 ? -19.198 -0.765 31.839 1.00 50.34 94 ALA A C 1
ATOM 728 O O . ALA A 1 94 ? -20.083 -1.604 31.969 1.00 50.34 94 ALA A O 1
ATOM 729 N N . THR A 1 95 ? -18.873 0.063 32.835 1.00 58.00 95 THR A N 1
ATOM 730 C CA . THR A 1 95 ? -19.512 0.022 34.161 1.00 58.00 95 THR A CA 1
ATOM 731 C C . THR A 1 95 ? -20.075 1.371 34.602 1.00 58.00 95 THR A C 1
ATOM 733 O O . THR A 1 95 ? -20.624 1.466 35.699 1.00 58.00 95 THR A O 1
ATOM 736 N N . GLY A 1 96 ? -19.923 2.425 33.788 1.00 56.16 96 GLY A N 1
ATOM 737 C CA . GLY A 1 96 ? -20.329 3.794 34.128 1.00 56.16 96 GLY A CA 1
ATOM 738 C C . GLY A 1 96 ? -19.665 4.327 35.402 1.00 56.16 96 GLY A C 1
ATOM 739 O O . GLY A 1 96 ? -20.163 5.270 36.018 1.00 56.16 96 GLY A O 1
ATOM 740 N N . ARG A 1 97 ? -18.569 3.697 35.847 1.00 54.56 97 ARG A N 1
ATOM 741 C CA . ARG A 1 97 ? -17.913 3.999 37.118 1.00 54.56 97 ARG A CA 1
ATOM 742 C C . ARG A 1 97 ? -16.630 4.777 36.888 1.00 54.56 97 ARG A C 1
ATOM 744 O O . ARG A 1 97 ? -15.748 4.377 36.130 1.00 54.56 97 ARG A O 1
ATOM 751 N N . PHE A 1 98 ? -16.516 5.877 37.617 1.00 54.69 98 PHE A N 1
ATOM 752 C CA . PHE A 1 98 ? -15.257 6.578 37.813 1.00 54.69 98 PHE A CA 1
ATOM 753 C C . PHE A 1 98 ? -14.432 5.826 38.865 1.00 54.69 98 PHE A C 1
ATOM 755 O O . PHE A 1 98 ? -14.970 5.444 39.909 1.00 54.69 98 PHE A O 1
ATOM 762 N N . TRP A 1 99 ? -13.134 5.630 38.621 1.00 50.31 99 TRP A N 1
ATOM 763 C CA . TRP A 1 99 ? -12.208 5.142 39.652 1.00 50.31 99 TRP A CA 1
ATOM 764 C C . TRP A 1 99 ? -12.024 6.248 40.712 1.00 50.31 99 TRP A C 1
ATOM 766 O O . TRP A 1 99 ? -11.211 7.154 40.553 1.00 50.31 99 TRP A O 1
ATOM 776 N N . ALA A 1 100 ? -12.839 6.241 41.772 1.00 47.56 100 ALA A N 1
ATOM 777 C CA . ALA A 1 100 ? -12.690 7.129 42.936 1.00 47.56 100 ALA A CA 1
ATOM 778 C C . ALA A 1 100 ? -11.622 6.555 43.897 1.00 47.56 100 ALA A C 1
ATOM 780 O O . ALA A 1 100 ? -11.493 5.341 43.993 1.00 47.56 100 ALA A O 1
ATOM 781 N N . ARG A 1 101 ? -10.811 7.319 44.645 1.00 49.09 101 ARG A N 1
ATOM 782 C CA . ARG A 1 101 ? -10.995 8.621 45.316 1.00 49.09 101 ARG A CA 1
ATOM 783 C C . ARG A 1 101 ? -9.804 9.549 45.037 1.00 49.09 101 ARG A C 1
ATOM 785 O O . ARG A 1 101 ? -8.658 9.125 45.117 1.00 49.09 101 ARG A O 1
ATOM 792 N N . VAL A 1 102 ? -10.081 10.836 44.813 1.00 49.25 102 VAL A N 1
ATOM 793 C CA . VAL A 1 102 ? -9.067 11.900 44.856 1.00 49.25 102 VAL A CA 1
ATOM 794 C C . VAL A 1 102 ? -8.469 11.933 46.264 1.00 49.25 102 VAL A C 1
ATOM 796 O O . VAL A 1 102 ? -9.124 12.360 47.213 1.00 49.25 102 VAL A O 1
ATOM 799 N N . VAL A 1 103 ? -7.229 11.477 46.407 1.00 41.03 103 VAL A N 1
ATOM 800 C CA . VAL A 1 103 ? -6.337 11.960 47.459 1.00 41.03 103 VAL A CA 1
ATOM 801 C C . VAL A 1 103 ? -5.243 12.719 46.732 1.00 41.03 103 VAL A C 1
ATOM 803 O O . VAL A 1 103 ? -4.354 12.118 46.137 1.00 41.03 103 VAL A O 1
ATOM 806 N N . ALA A 1 104 ? -5.328 14.048 46.745 1.00 40.31 104 ALA A N 1
ATOM 807 C CA . ALA A 1 104 ? -4.173 14.866 46.426 1.00 40.31 104 ALA A CA 1
ATOM 808 C C . ALA A 1 104 ? -3.123 14.597 47.512 1.00 40.31 104 ALA A C 1
ATOM 810 O O . ALA A 1 104 ? -3.335 14.935 48.676 1.00 40.31 104 ALA A O 1
ATOM 811 N N . LYS A 1 105 ? -2.007 13.964 47.152 1.00 37.88 105 LYS A N 1
ATOM 812 C CA . LYS A 1 105 ? -0.762 14.130 47.897 1.00 37.88 105 LYS A CA 1
ATOM 813 C C . LYS A 1 105 ? 0.164 14.949 47.017 1.00 37.88 105 LYS A C 1
ATOM 815 O O . LYS A 1 105 ? 0.777 14.415 46.102 1.00 37.88 105 LYS A O 1
ATOM 820 N N . TYR A 1 106 ? 0.210 16.249 47.283 1.00 38.47 106 TYR A N 1
ATOM 821 C CA . TYR A 1 106 ? 1.424 17.005 47.023 1.00 38.47 106 TYR A CA 1
ATOM 822 C C . TYR A 1 106 ? 2.442 16.566 48.083 1.00 38.47 106 TYR A C 1
ATOM 824 O O . TYR A 1 106 ? 2.156 16.610 49.283 1.00 38.47 106 TYR A O 1
ATOM 832 N N . SER A 1 107 ? 3.599 16.087 47.650 1.00 44.16 107 SER A N 1
ATOM 833 C CA . SER A 1 107 ? 4.855 16.103 48.402 1.00 44.16 107 SER A CA 1
ATOM 834 C C . SER A 1 107 ? 5.956 16.415 47.410 1.00 44.16 107 SER A C 1
ATOM 836 O O . SER A 1 107 ? 5.871 15.867 46.288 1.00 44.16 107 SER A O 1
#